Protein AF-A0A6G1RC07-F1 (afdb_monomer_lite)

Radius of gyration: 16.06 Å; chains: 1; bounding box: 31×53×46 Å

InterPro domains:
  IPR001791 Laminin G domain [PF02210] (30-112)
  IPR001791 Laminin G domain [PS50025] (1-118)
  IPR001791 Laminin G domain [SM00282] (21-118)
  IPR001791 Laminin G domain [cd00110] (16-102)
  IPR013320 Concanavalin A-like lectin/glucanase domain superfamily [SSF49899] (18-110)
  IPR050372 Neurexin-related cell adhesion and synaptic protein [PTHR15036] (14-102)

Structure (mmCIF, N/CA/C/O backbone):
data_AF-A0A6G1RC07-F1
#
_entry.id   AF-A0A6G1RC07-F1
#
loop_
_atom_site.group_PDB
_atom_site.id
_atom_site.type_symbol
_atom_site.label_atom_id
_atom_site.label_alt_id
_atom_site.label_comp_id
_atom_site.label_asym_id
_atom_site.label_entity_id
_atom_site.label_seq_id
_atom_site.pdbx_PDB_ins_code
_atom_site.Cartn_x
_atom_site.Cartn_y
_atom_site.Cartn_z
_atom_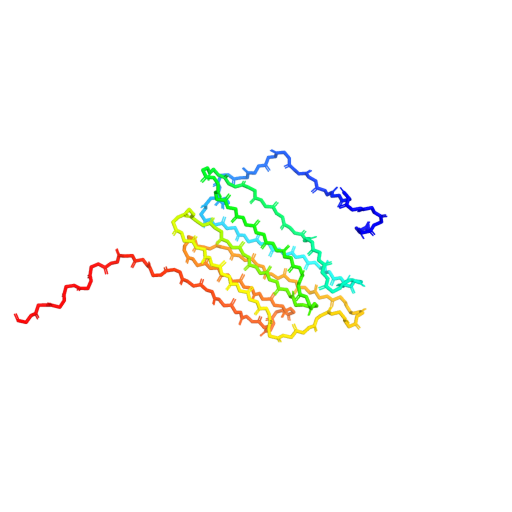site.occupancy
_atom_site.B_iso_or_equiv
_atom_site.auth_seq_id
_atom_site.auth_comp_id
_atom_site.auth_asym_id
_atom_site.auth_atom_id
_atom_site.pdbx_PDB_model_num
ATOM 1 N N . ARG A 1 1 ? 3.701 12.921 13.295 1.00 69.75 1 ARG A N 1
ATOM 2 C CA . ARG A 1 1 ? 2.234 12.764 13.101 1.00 69.75 1 ARG A CA 1
ATOM 3 C C . ARG A 1 1 ? 1.882 13.313 11.724 1.00 69.75 1 ARG A C 1
ATOM 5 O O . ARG A 1 1 ? 2.185 14.470 11.477 1.00 69.75 1 ARG A O 1
ATOM 12 N N . PHE A 1 2 ? 1.299 12.503 10.842 1.00 83.62 2 PHE A N 1
ATOM 13 C CA . PHE A 1 2 ? 0.861 12.937 9.506 1.00 83.62 2 PHE A CA 1
ATOM 14 C C . PHE A 1 2 ? -0.597 13.420 9.524 1.00 83.62 2 PHE A C 1
ATOM 16 O O . PHE A 1 2 ? -1.325 13.158 10.486 1.00 83.62 2 PHE A O 1
ATOM 23 N N . GLY A 1 3 ? -1.016 14.137 8.478 1.00 79.56 3 GLY A N 1
ATOM 24 C CA . GLY A 1 3 ? -2.387 14.641 8.333 1.00 79.56 3 GLY A CA 1
ATOM 25 C C . GLY A 1 3 ? -2.674 15.979 9.023 1.00 79.56 3 GLY A C 1
ATOM 26 O O . GLY A 1 3 ? -3.839 16.327 9.177 1.00 79.56 3 GLY A O 1
ATOM 27 N N . GLY A 1 4 ? -1.639 16.715 9.452 1.00 81.25 4 GLY A N 1
ATOM 28 C CA . GLY A 1 4 ? -1.773 18.115 9.889 1.00 81.25 4 GLY A CA 1
ATOM 29 C C . GLY A 1 4 ? -1.865 19.098 8.715 1.00 81.25 4 GLY A C 1
ATOM 30 O O . GLY A 1 4 ? -2.544 20.111 8.818 1.00 81.25 4 GLY A O 1
ATOM 31 N N . ALA A 1 5 ? -1.241 18.759 7.583 1.00 85.00 5 ALA A N 1
ATOM 32 C CA . ALA A 1 5 ? -1.409 19.423 6.295 1.00 85.00 5 ALA A CA 1
ATOM 33 C C . ALA A 1 5 ? -1.556 18.366 5.181 1.00 85.00 5 ALA A C 1
ATOM 35 O O . ALA A 1 5 ? -1.022 17.260 5.327 1.00 85.00 5 ALA A O 1
ATOM 36 N N . PRO A 1 6 ? -2.223 18.676 4.051 1.00 81.38 6 PRO A N 1
ATOM 37 C CA . PRO A 1 6 ? -2.388 17.729 2.942 1.00 81.38 6 PRO A CA 1
ATOM 38 C C . PRO A 1 6 ? -1.068 17.214 2.347 1.00 81.38 6 PRO A C 1
ATOM 40 O O . PRO A 1 6 ? -1.025 16.116 1.803 1.00 81.38 6 PRO A O 1
ATOM 43 N N . SER A 1 7 ? 0.010 17.993 2.462 1.00 85.00 7 SER A N 1
ATOM 44 C CA . SER A 1 7 ? 1.333 17.700 1.896 1.00 85.00 7 SER A CA 1
ATOM 45 C C . SER A 1 7 ? 2.329 17.095 2.892 1.00 85.00 7 SER A C 1
ATOM 47 O O . SER A 1 7 ? 3.487 16.879 2.529 1.00 85.00 7 SER A O 1
ATOM 49 N N . SER A 1 8 ? 1.917 16.831 4.141 1.00 90.75 8 SER A N 1
ATOM 50 C CA . SER A 1 8 ? 2.798 16.244 5.157 1.00 90.75 8 SER A CA 1
ATOM 51 C C . SER A 1 8 ? 3.319 14.880 4.691 1.00 90.75 8 SER A C 1
ATOM 53 O O . SER A 1 8 ? 2.543 13.929 4.599 1.00 90.75 8 SER A O 1
ATOM 55 N N . ARG A 1 9 ? 4.629 14.773 4.440 1.00 92.00 9 ARG A N 1
ATOM 56 C CA . ARG A 1 9 ? 5.293 13.544 3.982 1.00 92.00 9 ARG A CA 1
ATOM 57 C C . ARG A 1 9 ? 6.700 13.410 4.557 1.00 92.00 9 ARG A C 1
ATOM 59 O O . ARG A 1 9 ? 7.315 14.406 4.930 1.00 92.00 9 ARG A O 1
ATOM 66 N N . TRP A 1 10 ? 7.190 12.178 4.596 1.00 92.25 10 TRP A N 1
ATOM 67 C CA . TRP A 1 10 ? 8.611 11.868 4.723 1.00 92.25 10 TRP A CA 1
ATOM 68 C C . TRP A 1 10 ? 9.074 11.254 3.411 1.00 92.25 10 TRP A C 1
ATOM 70 O O . TRP A 1 10 ? 8.356 10.450 2.819 1.00 92.25 10 TRP A O 1
ATOM 80 N N . GLU A 1 11 ? 10.239 11.686 2.948 1.00 91.44 11 GLU A N 1
ATOM 81 C CA . GLU A 1 11 ? 10.760 11.371 1.625 1.00 91.44 11 GLU A CA 1
ATOM 82 C C . GLU A 1 11 ? 12.209 10.908 1.757 1.00 91.44 11 GLU A C 1
ATOM 84 O O . GLU A 1 11 ? 12.971 11.453 2.555 1.00 91.44 11 GLU A O 1
ATOM 89 N N . PHE A 1 12 ? 12.563 9.882 0.988 1.00 87.19 12 PHE A N 1
ATOM 90 C CA . PHE A 1 12 ? 13.903 9.312 0.926 1.00 87.19 12 PHE A CA 1
ATOM 91 C C . PHE A 1 12 ? 14.380 9.411 -0.522 1.00 87.19 12 PHE A C 1
ATOM 93 O O . PHE A 1 12 ? 13.637 9.046 -1.431 1.00 87.19 12 PHE A O 1
ATOM 100 N N . GLY A 1 13 ? 15.591 9.929 -0.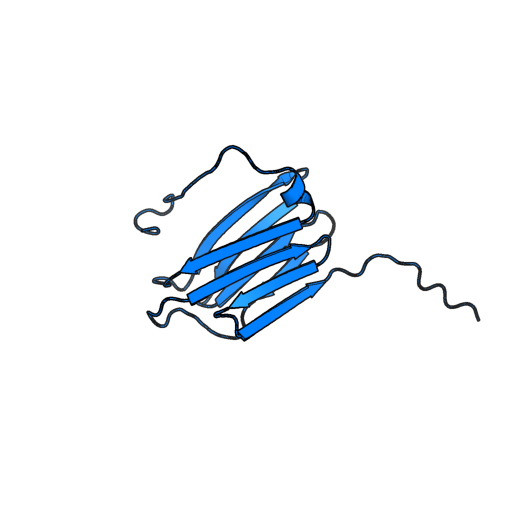733 1.00 83.00 13 GLY A N 1
ATOM 101 C CA . GLY A 1 13 ? 16.128 10.169 -2.077 1.00 83.00 13 GLY A CA 1
ATOM 102 C C . GLY A 1 13 ? 16.690 8.922 -2.762 1.00 83.00 13 GLY A C 1
ATOM 103 O O . GLY A 1 13 ? 16.711 8.855 -3.987 1.00 83.00 13 GLY A O 1
ATOM 104 N N . GLU A 1 14 ? 17.113 7.921 -1.989 1.00 81.06 14 GLU A N 1
ATOM 105 C CA . GLU A 1 14 ? 17.706 6.695 -2.520 1.00 81.06 14 GLU A CA 1
ATOM 106 C C . GLU A 1 14 ? 16.745 5.517 -2.380 1.00 81.06 14 GLU A C 1
ATOM 108 O O . GLU A 1 14 ? 16.270 5.196 -1.288 1.00 81.06 14 GLU A O 1
ATOM 113 N N . ILE A 1 15 ? 16.471 4.853 -3.504 1.00 78.69 15 ILE A N 1
ATOM 114 C CA . ILE A 1 15 ? 15.618 3.667 -3.560 1.00 78.69 15 ILE A CA 1
ATOM 115 C C . ILE A 1 15 ? 16.472 2.487 -4.031 1.00 78.69 15 ILE A C 1
ATOM 117 O O . ILE A 1 15 ? 16.988 2.526 -5.151 1.00 78.69 15 ILE A O 1
ATOM 121 N N . PRO A 1 16 ? 16.623 1.420 -3.224 1.00 82.31 16 PRO A N 1
ATOM 122 C CA . PRO A 1 16 ? 17.388 0.249 -3.626 1.00 82.31 16 PRO A CA 1
ATOM 123 C C . PRO A 1 16 ? 16.847 -0.368 -4.919 1.00 82.31 16 PRO A C 1
ATOM 125 O O . PRO A 1 16 ? 15.643 -0.597 -5.053 1.00 82.31 16 PRO A O 1
ATOM 128 N N . ALA A 1 17 ? 17.741 -0.736 -5.841 1.00 78.75 17 ALA A N 1
ATOM 129 C CA . ALA A 1 17 ? 17.366 -1.352 -7.119 1.00 78.75 17 ALA A CA 1
ATOM 130 C C . ALA A 1 17 ? 16.512 -2.626 -6.952 1.00 78.75 17 ALA A C 1
ATOM 132 O O . ALA A 1 17 ? 15.695 -2.956 -7.816 1.00 78.75 17 ALA A O 1
ATOM 133 N N . SER A 1 18 ? 16.646 -3.325 -5.818 1.00 77.25 18 SER A N 1
ATOM 134 C CA . SER A 1 18 ? 15.855 -4.510 -5.474 1.00 77.25 18 SER A CA 1
ATOM 135 C C . SER A 1 18 ? 14.349 -4.241 -5.435 1.00 77.25 18 SER A C 1
ATOM 137 O O . SER A 1 18 ? 13.589 -5.138 -5.798 1.00 77.25 18 SER A O 1
ATOM 139 N N . PHE A 1 19 ? 13.901 -3.015 -5.124 1.00 80.12 19 PHE A N 1
ATOM 140 C CA . PHE A 1 19 ? 12.475 -2.656 -5.044 1.00 80.12 19 PHE A CA 1
ATOM 141 C C . PHE A 1 19 ? 11.738 -2.840 -6.383 1.00 80.12 19 PHE A C 1
ATOM 143 O O . PHE A 1 19 ? 10.516 -3.011 -6.416 1.00 80.12 19 PHE A O 1
ATOM 150 N N . SER A 1 20 ? 12.482 -2.876 -7.494 1.00 77.00 20 SER A N 1
ATOM 151 C CA . SER A 1 20 ? 11.962 -3.194 -8.828 1.00 77.00 20 SER A CA 1
ATOM 152 C C . SER A 1 20 ? 11.442 -4.632 -8.963 1.00 77.00 20 SER A C 1
ATOM 154 O O . SER A 1 20 ? 10.618 -4.893 -9.843 1.00 77.00 20 SER A O 1
ATOM 156 N N . GLN A 1 21 ? 11.866 -5.556 -8.091 1.00 83.06 21 GLN A N 1
ATOM 157 C CA . GLN A 1 21 ? 11.451 -6.962 -8.110 1.00 83.06 21 GLN A CA 1
ATOM 158 C C . GLN A 1 21 ? 10.958 -7.471 -6.758 1.00 83.06 21 GLN A C 1
ATOM 160 O O . GLN A 1 21 ? 9.959 -8.186 -6.720 1.00 83.06 21 GLN A O 1
ATOM 165 N N . ARG A 1 22 ? 11.655 -7.153 -5.666 1.00 91.06 22 ARG A N 1
ATOM 166 C CA . ARG A 1 22 ? 11.383 -7.661 -4.321 1.00 91.06 22 ARG A CA 1
ATOM 167 C C . ARG A 1 22 ? 11.465 -6.531 -3.307 1.00 91.06 22 ARG A C 1
ATOM 169 O O . ARG A 1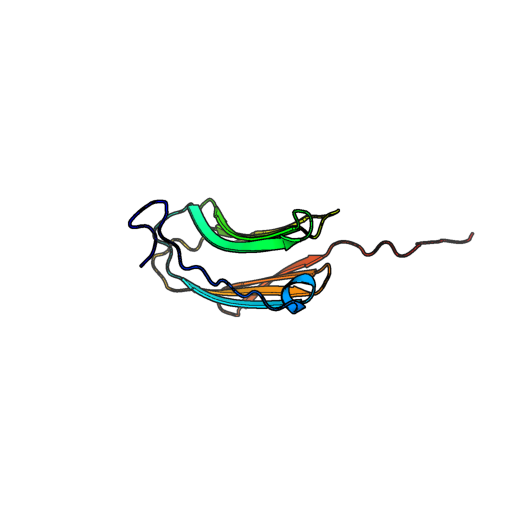 22 ? 12.464 -5.824 -3.235 1.00 91.06 22 ARG A O 1
ATOM 176 N N . SER A 1 23 ? 10.430 -6.392 -2.496 1.00 92.50 23 SER A N 1
ATOM 177 C CA . SER A 1 23 ? 10.397 -5.392 -1.431 1.00 92.50 23 SER A CA 1
ATOM 178 C C . SER A 1 23 ? 9.483 -5.847 -0.309 1.00 92.50 23 SER A C 1
ATOM 180 O O . SER A 1 23 ? 8.396 -6.359 -0.577 1.00 92.50 23 SER A O 1
ATOM 182 N N . HIS A 1 24 ? 9.902 -5.616 0.930 1.00 94.00 24 HIS A N 1
ATOM 183 C CA . HIS A 1 24 ? 9.138 -5.930 2.130 1.00 94.00 24 HIS A CA 1
ATOM 184 C C . HIS A 1 24 ? 9.123 -4.696 3.020 1.00 94.00 24 HIS A C 1
ATOM 186 O O . HIS A 1 24 ? 10.172 -4.116 3.290 1.00 94.00 24 HIS A O 1
ATOM 192 N N . PHE A 1 25 ? 7.936 -4.311 3.470 1.00 94.81 25 PHE A N 1
ATOM 193 C CA . PHE A 1 25 ? 7.746 -3.162 4.337 1.00 94.81 25 PHE A CA 1
ATOM 194 C C . PHE A 1 25 ? 6.843 -3.531 5.504 1.00 94.81 25 PHE A C 1
ATOM 196 O O . PHE A 1 25 ? 5.954 -4.379 5.388 1.00 94.81 25 PHE A O 1
ATOM 203 N N . SER A 1 26 ? 7.051 -2.832 6.612 1.00 96.19 26 SER A N 1
ATOM 204 C CA . SER A 1 26 ? 6.206 -2.886 7.794 1.00 96.19 26 SER A CA 1
ATOM 205 C C . SER A 1 26 ? 5.992 -1.479 8.325 1.00 96.19 26 SER A C 1
ATOM 207 O O . SER A 1 26 ? 6.938 -0.693 8.382 1.00 96.19 26 SER A O 1
ATOM 209 N N . LEU A 1 27 ? 4.772 -1.172 8.748 1.00 95.94 27 LEU A N 1
ATOM 210 C CA . LEU A 1 27 ? 4.472 0.060 9.467 1.00 95.94 27 LEU A CA 1
ATOM 211 C C . LEU A 1 27 ? 3.487 -0.201 10.598 1.00 95.94 27 LEU A C 1
ATOM 213 O O . LEU A 1 27 ? 2.607 -1.052 10.480 1.00 95.94 27 LEU A O 1
ATOM 217 N N . GLU A 1 28 ? 3.613 0.572 11.669 1.00 97.25 28 GLU A N 1
ATOM 218 C CA . GLU A 1 28 ? 2.576 0.693 12.686 1.00 97.25 28 GLU A CA 1
ATOM 219 C C . GLU A 1 28 ? 1.766 1.956 12.424 1.00 97.25 28 GLU A C 1
ATOM 221 O O . GLU A 1 28 ? 2.312 3.048 12.244 1.00 97.25 28 GLU A O 1
ATOM 226 N N . VAL A 1 29 ? 0.443 1.816 12.378 1.00 96.94 29 VAL A N 1
ATOM 227 C CA . VAL A 1 29 ? -0.450 2.932 12.077 1.00 96.94 29 VAL A CA 1
ATOM 228 C C . VAL A 1 29 ? -1.717 2.879 12.910 1.00 96.94 29 VAL A C 1
ATOM 230 O O . VAL A 1 29 ? -2.339 1.834 13.077 1.00 96.94 29 VAL A O 1
ATOM 233 N N . ARG A 1 30 ? -2.133 4.052 13.385 1.00 96.75 30 ARG A N 1
ATOM 234 C CA . ARG A 1 30 ? -3.463 4.300 13.939 1.00 96.75 30 ARG A CA 1
ATOM 235 C C . ARG A 1 30 ? -4.196 5.290 13.045 1.00 96.75 30 ARG A C 1
ATOM 237 O O . ARG A 1 30 ? -3.773 6.441 12.911 1.00 96.75 30 ARG A O 1
ATOM 244 N N . LEU A 1 31 ? -5.297 4.855 12.437 1.00 95.06 31 LEU A N 1
ATOM 245 C CA . LEU A 1 31 ? -6.044 5.665 11.475 1.00 95.06 31 LEU A CA 1
ATOM 246 C C . LEU A 1 31 ? -6.937 6.700 12.168 1.00 95.06 31 LEU A C 1
ATOM 248 O O . LEU A 1 31 ? -7.789 6.360 12.983 1.00 95.06 31 LEU A O 1
ATOM 252 N N . ASN A 1 32 ? -6.791 7.970 11.788 1.00 92.44 32 ASN A N 1
ATOM 253 C CA . ASN A 1 32 ? -7.691 9.063 12.183 1.00 92.44 32 ASN A CA 1
ATOM 254 C C . ASN A 1 32 ? -8.718 9.418 11.088 1.00 92.44 32 ASN A C 1
ATOM 256 O O . ASN A 1 32 ? -9.785 9.960 11.387 1.00 92.44 32 ASN A O 1
ATOM 260 N N . SER A 1 33 ? -8.433 9.054 9.837 1.00 93.69 33 SER A N 1
ATOM 261 C CA . SER A 1 33 ? -9.257 9.290 8.650 1.00 93.69 33 SER A CA 1
ATOM 262 C C . SER A 1 33 ? -9.625 7.974 7.959 1.00 93.69 33 SER A C 1
ATOM 264 O O . SER A 1 33 ? -8.896 6.986 8.033 1.00 93.69 33 SER A O 1
ATOM 266 N N . SER A 1 34 ? -10.758 7.970 7.256 1.00 95.62 34 SER A N 1
ATOM 267 C CA . SER A 1 34 ? -11.200 6.843 6.422 1.00 95.62 34 SER A CA 1
ATOM 268 C C . SER A 1 34 ? -10.520 6.801 5.048 1.00 95.62 34 SER A C 1
ATOM 270 O O . SER A 1 34 ? -10.746 5.843 4.307 1.00 95.62 34 SER A O 1
ATOM 272 N N . SER A 1 35 ? -9.714 7.810 4.709 1.00 96.06 35 SER A N 1
ATOM 273 C CA . SER A 1 35 ? -8.985 7.910 3.443 1.00 96.06 35 SER A CA 1
ATOM 274 C C . SER A 1 35 ? -7.646 8.626 3.631 1.00 96.06 35 SER A C 1
ATOM 276 O O . SER A 1 35 ? -7.566 9.581 4.406 1.00 96.06 35 SER A O 1
ATOM 278 N N . GLY A 1 36 ? -6.613 8.193 2.907 1.00 95.19 36 GLY A N 1
ATOM 279 C CA . GLY A 1 36 ? -5.294 8.836 2.920 1.00 95.19 36 GLY A CA 1
ATOM 280 C C . GLY A 1 36 ? -4.182 7.938 2.380 1.00 95.19 36 GLY A C 1
ATOM 281 O O . GLY A 1 36 ? -4.315 6.716 2.392 1.00 95.19 36 GLY A O 1
ATOM 282 N N . LEU A 1 37 ? -3.092 8.539 1.903 1.00 96.31 37 LEU A N 1
ATOM 283 C CA . LEU A 1 37 ? -1.894 7.826 1.453 1.00 96.31 37 LEU A CA 1
ATOM 284 C C . LEU A 1 37 ? -0.980 7.524 2.648 1.00 96.31 37 LEU A C 1
ATOM 286 O O . LEU A 1 37 ? -0.782 8.392 3.495 1.00 96.31 37 LEU A O 1
ATOM 290 N N . LEU A 1 38 ? -0.434 6.309 2.714 1.00 96.81 38 LEU A N 1
ATOM 291 C CA . LEU A 1 38 ? 0.507 5.897 3.764 1.00 96.81 38 LEU A CA 1
ATOM 292 C C . LEU A 1 38 ? 1.920 5.681 3.220 1.00 96.81 38 LEU A C 1
ATOM 294 O O . LEU A 1 38 ? 2.893 5.986 3.899 1.00 96.81 38 LEU A O 1
ATOM 298 N N . PHE A 1 39 ? 2.030 5.160 2.000 1.00 96.19 39 PHE A N 1
ATOM 299 C CA . PHE A 1 39 ? 3.301 4.870 1.349 1.00 96.19 39 PHE A CA 1
ATOM 300 C C . PHE A 1 39 ? 3.147 4.978 -0.164 1.00 96.19 39 PHE A C 1
ATOM 302 O O . PHE A 1 39 ? 2.126 4.556 -0.716 1.00 96.19 39 PHE A O 1
ATOM 309 N N . TYR A 1 40 ? 4.179 5.496 -0.824 1.00 94.94 40 TYR A N 1
ATOM 310 C CA . TYR A 1 40 ? 4.276 5.539 -2.274 1.00 94.94 40 TYR A CA 1
ATOM 311 C C . TYR A 1 40 ? 5.733 5.437 -2.715 1.00 94.94 40 TYR A C 1
ATOM 313 O O . TYR A 1 40 ? 6.593 6.125 -2.171 1.00 94.94 40 TYR A O 1
ATOM 321 N N . VAL A 1 41 ? 5.983 4.616 -3.729 1.00 92.44 41 VAL A N 1
ATOM 322 C CA . VAL A 1 41 ? 7.250 4.560 -4.458 1.00 92.44 41 VAL A CA 1
ATOM 323 C C . VAL A 1 41 ? 6.940 4.526 -5.946 1.00 92.44 41 VAL A C 1
ATOM 325 O O . VAL A 1 41 ? 6.186 3.664 -6.405 1.00 92.44 41 VAL A O 1
ATOM 328 N N . ALA A 1 42 ? 7.541 5.451 -6.693 1.00 90.62 42 ALA A N 1
ATOM 329 C CA . ALA A 1 42 ? 7.585 5.389 -8.146 1.00 90.62 42 ALA A CA 1
ATOM 330 C C . ALA A 1 42 ? 8.758 4.503 -8.578 1.00 90.62 42 ALA A C 1
ATOM 332 O O . ALA A 1 42 ? 9.863 4.622 -8.053 1.00 90.62 42 ALA A O 1
ATOM 333 N N . GLY A 1 43 ? 8.504 3.609 -9.524 1.00 86.12 43 GLY A N 1
ATOM 334 C CA . GLY A 1 43 ? 9.532 2.874 -10.244 1.00 86.12 43 GLY A CA 1
ATOM 335 C C . GLY A 1 43 ? 9.753 3.457 -11.638 1.00 86.12 43 GLY A C 1
ATOM 336 O O . GLY A 1 43 ? 9.183 4.479 -12.025 1.00 86.12 43 GLY A O 1
ATOM 337 N N . GLU A 1 44 ? 10.572 2.775 -12.429 1.00 83.94 44 GLU A N 1
ATOM 338 C CA . GLU A 1 44 ? 10.811 3.159 -13.817 1.00 83.94 44 GLU A CA 1
ATOM 339 C C . GLU A 1 44 ? 9.576 2.924 -14.695 1.00 83.94 44 GLU A C 1
ATOM 341 O O . GLU A 1 44 ? 8.721 2.082 -14.400 1.00 83.94 44 GLU A O 1
ATOM 346 N N . ARG A 1 45 ? 9.505 3.644 -15.823 1.00 86.31 45 ARG A N 1
ATOM 347 C CA . ARG A 1 45 ? 8.494 3.446 -16.880 1.00 86.31 45 ARG A CA 1
ATOM 348 C C . ARG A 1 45 ? 7.041 3.466 -16.372 1.00 86.31 45 ARG A C 1
ATOM 350 O O . ARG A 1 45 ? 6.195 2.745 -16.892 1.00 86.31 45 ARG A O 1
ATOM 357 N N . GLY A 1 46 ? 6.755 4.278 -15.351 1.00 86.62 46 GLY A N 1
ATOM 358 C CA . GLY A 1 46 ? 5.408 4.451 -14.792 1.00 86.62 46 GLY A CA 1
ATOM 359 C C . GLY A 1 46 ? 4.940 3.330 -13.856 1.00 86.62 46 GLY A C 1
ATOM 360 O O . GLY A 1 46 ? 3.781 3.333 -13.443 1.00 86.62 46 GLY A O 1
ATOM 361 N N . THR A 1 47 ? 5.819 2.386 -13.503 1.00 90.75 47 THR A N 1
ATOM 362 C CA . THR A 1 47 ? 5.544 1.400 -12.447 1.00 90.75 47 THR A CA 1
ATOM 363 C C . THR A 1 47 ? 5.493 2.074 -11.079 1.00 90.75 47 THR A C 1
ATOM 365 O O . THR A 1 47 ? 6.117 3.113 -10.868 1.00 90.75 47 THR A O 1
ATOM 368 N N . PHE A 1 48 ? 4.740 1.513 -10.133 1.00 93.44 48 PHE A N 1
ATOM 369 C CA . PHE A 1 48 ? 4.658 2.074 -8.784 1.00 93.44 48 PHE A CA 1
ATOM 370 C C . PHE A 1 48 ? 4.180 1.052 -7.754 1.00 93.44 48 PHE A C 1
ATOM 372 O O . PHE A 1 48 ? 3.590 0.020 -8.080 1.00 93.44 48 PHE A O 1
ATOM 379 N N . MET A 1 49 ? 4.386 1.379 -6.483 1.00 95.06 49 MET A N 1
ATOM 380 C CA . MET A 1 49 ? 3.782 0.699 -5.341 1.00 95.06 49 MET A CA 1
ATOM 381 C C . MET A 1 49 ? 3.164 1.731 -4.410 1.00 95.06 49 MET A C 1
ATOM 383 O O . MET A 1 49 ? 3.798 2.733 -4.088 1.00 95.06 49 MET A O 1
ATOM 387 N N . ALA A 1 50 ? 1.937 1.485 -3.963 1.00 97.19 50 ALA A N 1
ATOM 388 C CA . ALA A 1 50 ? 1.225 2.376 -3.062 1.00 97.19 50 ALA A CA 1
ATOM 389 C C . ALA A 1 50 ? 0.465 1.590 -1.993 1.00 97.19 50 ALA A C 1
ATOM 391 O O . ALA A 1 50 ? -0.260 0.644 -2.307 1.00 97.19 50 ALA A O 1
ATOM 392 N N . LEU A 1 51 ? 0.575 2.034 -0.743 1.00 98.50 51 LEU A N 1
ATOM 393 C CA . LEU A 1 51 ? -0.310 1.625 0.343 1.00 98.50 51 LEU A CA 1
ATOM 394 C C . LEU A 1 51 ? -1.118 2.841 0.782 1.00 98.50 51 LEU A C 1
ATOM 396 O O . LEU A 1 51 ? -0.567 3.898 1.098 1.00 98.50 51 LEU A O 1
ATOM 400 N N . PHE A 1 52 ? -2.433 2.690 0.815 1.00 98.19 52 PHE A N 1
ATOM 401 C CA . PHE A 1 52 ? -3.341 3.763 1.191 1.00 98.19 52 PHE A CA 1
ATOM 402 C C . PHE A 1 52 ? -4.580 3.219 1.894 1.00 98.19 52 PHE A C 1
ATOM 404 O O . PHE A 1 52 ? -4.842 2.017 1.926 1.00 98.19 52 PHE A O 1
ATOM 411 N N . VAL A 1 53 ? -5.355 4.131 2.462 1.00 98.12 53 VAL A N 1
ATOM 412 C CA . VAL A 1 53 ? -6.627 3.855 3.118 1.00 98.12 53 VAL A CA 1
ATOM 413 C C . VAL A 1 53 ? -7.756 4.325 2.214 1.00 98.12 53 VAL A C 1
ATOM 415 O O . VAL A 1 53 ? -7.706 5.425 1.662 1.00 98.12 53 VAL A O 1
ATOM 418 N N . SER A 1 54 ? -8.788 3.496 2.070 1.00 98.19 54 SER A N 1
ATOM 419 C CA . SER A 1 54 ? -10.017 3.840 1.356 1.00 98.19 54 SER A CA 1
ATOM 420 C C . SER A 1 54 ? -11.237 3.238 2.052 1.00 98.19 54 SER A C 1
ATOM 422 O O . SER A 1 54 ? -11.349 2.015 2.209 1.00 98.19 54 SER A O 1
ATOM 424 N N . ASN A 1 55 ? -12.163 4.102 2.479 1.00 97.31 55 ASN A N 1
ATOM 425 C CA . ASN A 1 55 ? -13.327 3.738 3.298 1.00 97.31 55 ASN A CA 1
ATOM 426 C C . ASN A 1 55 ? -12.927 2.918 4.547 1.00 97.31 55 ASN A C 1
ATOM 428 O O . ASN A 1 55 ? -13.507 1.873 4.849 1.00 97.31 55 ASN A O 1
ATOM 432 N N . GLY A 1 56 ? -11.864 3.364 5.224 1.00 97.38 56 GLY A N 1
ATOM 433 C CA . GLY A 1 56 ? -11.317 2.750 6.435 1.00 97.38 56 GLY A CA 1
ATOM 434 C C . GLY A 1 56 ? -10.596 1.416 6.218 1.00 97.38 56 GLY A C 1
ATOM 435 O O . GLY A 1 56 ? -10.238 0.775 7.198 1.00 97.38 56 GLY A O 1
ATOM 436 N N . ARG A 1 57 ? -10.398 0.972 4.971 1.00 97.88 57 ARG A N 1
ATOM 437 C CA . ARG A 1 57 ? -9.716 -0.288 4.631 1.00 97.88 57 ARG A CA 1
ATOM 438 C C . ARG A 1 57 ? -8.339 -0.011 4.049 1.00 97.88 57 ARG A C 1
ATOM 440 O O . ARG A 1 57 ? -8.209 0.914 3.248 1.00 97.88 57 ARG A O 1
ATOM 447 N N . PHE A 1 58 ? -7.354 -0.838 4.384 1.00 98.31 58 PHE A N 1
ATOM 448 C CA . PHE A 1 58 ? -6.050 -0.790 3.732 1.00 98.31 58 PHE A CA 1
ATOM 449 C C . PHE A 1 58 ? -6.162 -1.321 2.304 1.00 98.31 58 PHE A C 1
ATOM 451 O O . PHE A 1 58 ? -6.838 -2.321 2.043 1.00 98.31 58 PHE A O 1
ATOM 458 N N . VAL A 1 59 ? -5.508 -0.635 1.375 1.00 98.50 59 VAL A N 1
ATOM 459 C CA . VAL A 1 59 ? -5.412 -1.015 -0.030 1.00 98.50 59 VAL A CA 1
ATOM 460 C C . VAL A 1 59 ? -3.951 -0.963 -0.436 1.00 98.50 59 VAL A C 1
ATOM 462 O O . VAL A 1 59 ? -3.336 0.102 -0.400 1.00 98.50 59 VAL A O 1
ATOM 465 N N . PHE A 1 60 ? -3.421 -2.110 -0.843 1.00 98.38 60 PHE A N 1
ATOM 466 C CA . PHE A 1 60 ? -2.104 -2.222 -1.445 1.00 98.38 60 PHE A CA 1
ATOM 467 C C . PHE A 1 60 ? -2.252 -2.361 -2.961 1.00 98.38 60 PHE A C 1
ATOM 469 O O . PHE A 1 60 ? -2.976 -3.234 -3.448 1.00 98.38 60 PHE A O 1
ATOM 476 N N . LEU A 1 61 ? -1.614 -1.458 -3.701 1.00 97.44 61 LEU A N 1
ATOM 477 C CA . LEU A 1 61 ? -1.674 -1.372 -5.153 1.00 97.44 61 LEU A CA 1
ATOM 478 C C . LEU A 1 61 ? -0.259 -1.411 -5.718 1.00 97.44 61 LEU A C 1
ATOM 480 O O . LEU A 1 61 ? 0.584 -0.602 -5.339 1.00 97.44 61 LEU A O 1
ATOM 484 N N . VAL A 1 62 ? -0.019 -2.338 -6.637 1.00 95.69 62 VAL A N 1
ATOM 485 C CA . VAL A 1 62 ? 1.272 -2.519 -7.300 1.00 95.69 62 VAL A CA 1
ATOM 486 C C . VAL A 1 62 ? 1.045 -2.478 -8.798 1.00 95.69 62 VAL A C 1
ATOM 488 O O . VAL A 1 62 ? 0.272 -3.275 -9.328 1.00 95.69 62 VAL A O 1
ATOM 491 N N . ASP A 1 63 ? 1.725 -1.573 -9.480 1.00 93.50 63 ASP A N 1
ATOM 492 C CA . ASP A 1 63 ? 1.790 -1.527 -10.932 1.00 93.50 63 ASP A CA 1
ATOM 493 C C . ASP A 1 63 ? 3.148 -2.057 -11.388 1.00 93.50 63 ASP A C 1
ATOM 495 O O . ASP A 1 63 ? 4.194 -1.523 -11.022 1.00 93.50 63 ASP A O 1
ATOM 499 N N . ILE A 1 64 ? 3.121 -3.143 -12.159 1.00 90.00 64 ILE A N 1
ATOM 500 C CA . ILE A 1 64 ? 4.305 -3.797 -12.729 1.00 90.00 64 ILE A CA 1
ATOM 501 C C . ILE A 1 64 ? 4.384 -3.571 -14.248 1.00 90.00 64 ILE A C 1
ATOM 503 O O . ILE A 1 64 ? 4.911 -4.402 -14.989 1.00 90.00 64 ILE A O 1
ATOM 507 N N . GLY A 1 65 ? 3.816 -2.463 -14.729 1.00 87.69 65 GLY A N 1
ATOM 508 C CA . GLY A 1 65 ? 3.857 -2.009 -16.114 1.00 87.69 65 GLY A CA 1
ATOM 509 C C . GLY A 1 65 ? 2.641 -2.499 -16.884 1.00 87.69 65 GLY A C 1
ATOM 510 O O . GLY A 1 65 ? 1.644 -1.803 -17.017 1.00 87.69 65 GLY A O 1
ATOM 511 N N . ARG A 1 66 ? 2.685 -3.737 -17.388 1.00 84.69 66 ARG A N 1
ATOM 512 C CA . ARG A 1 66 ? 1.561 -4.295 -18.173 1.00 84.69 66 ARG A CA 1
ATOM 513 C C . ARG A 1 66 ? 0.355 -4.677 -17.317 1.00 84.69 66 ARG A C 1
ATOM 515 O O . ARG A 1 66 ? -0.706 -4.986 -17.851 1.00 84.69 66 ARG A O 1
ATOM 522 N N . ARG A 1 67 ? 0.540 -4.782 -15.999 1.00 88.94 67 ARG A N 1
ATOM 523 C CA . ARG A 1 67 ? -0.442 -5.359 -15.081 1.00 88.94 67 ARG A CA 1
ATOM 524 C C . ARG A 1 67 ? -0.420 -4.637 -13.752 1.00 88.94 67 ARG A C 1
ATOM 526 O O . ARG A 1 67 ? 0.623 -4.175 -13.301 1.00 88.94 67 ARG A O 1
ATOM 533 N N . ARG A 1 68 ? -1.576 -4.649 -13.097 1.00 93.62 68 ARG A N 1
ATOM 534 C CA . ARG A 1 68 ? -1.770 -4.071 -11.775 1.00 93.62 68 ARG A CA 1
ATOM 535 C C . ARG A 1 68 ? -2.318 -5.121 -10.818 1.00 93.62 68 ARG A C 1
ATOM 537 O O . ARG A 1 68 ? -3.276 -5.818 -11.145 1.00 93.62 68 ARG A O 1
ATOM 544 N N . LEU A 1 69 ? -1.710 -5.227 -9.644 1.00 95.75 69 LEU A N 1
ATOM 545 C CA . LEU A 1 69 ? -2.161 -6.061 -8.534 1.00 95.75 69 LEU A CA 1
ATOM 546 C C . LEU A 1 69 ? -2.799 -5.160 -7.488 1.00 95.75 69 LEU A C 1
ATOM 548 O O . LEU A 1 69 ? -2.224 -4.137 -7.121 1.00 95.75 69 LEU A O 1
ATOM 552 N N . ARG A 1 70 ? -3.978 -5.539 -7.000 1.00 97.19 70 ARG A N 1
ATOM 553 C CA . ARG A 1 70 ? -4.699 -4.796 -5.968 1.00 97.19 70 ARG A CA 1
ATOM 554 C C . ARG A 1 70 ? -5.162 -5.747 -4.882 1.00 97.19 70 ARG A C 1
ATOM 556 O O . ARG A 1 70 ? -5.911 -6.676 -5.162 1.00 97.19 70 ARG A O 1
ATOM 563 N N . ILE A 1 71 ? -4.781 -5.455 -3.646 1.00 98.25 71 ILE A N 1
ATOM 564 C CA . ILE A 1 71 ? -5.221 -6.182 -2.458 1.00 98.25 71 ILE A CA 1
ATOM 565 C C . ILE A 1 71 ? -5.915 -5.182 -1.548 1.00 98.25 71 ILE A C 1
ATOM 567 O O . ILE A 1 71 ? -5.390 -4.10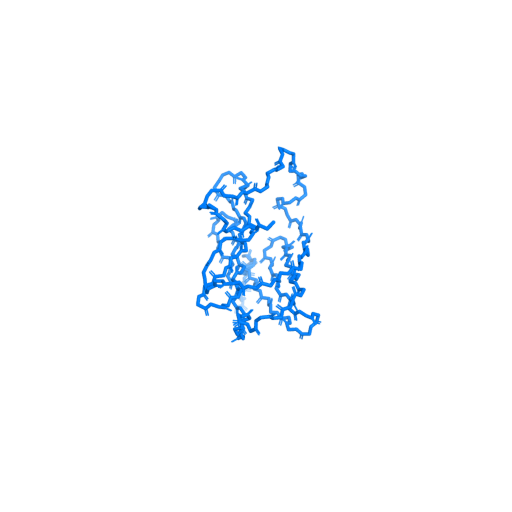3 -1.282 1.00 98.25 71 ILE A O 1
ATOM 571 N N . ARG A 1 72 ? -7.119 -5.514 -1.091 1.00 98.06 72 ARG A N 1
ATOM 572 C CA . ARG A 1 72 ? -7.902 -4.676 -0.183 1.00 98.06 72 ARG A CA 1
ATOM 573 C C . ARG A 1 72 ? -8.261 -5.497 1.036 1.00 98.06 72 ARG A C 1
ATOM 575 O O . ARG A 1 72 ? -8.836 -6.563 0.875 1.00 98.06 72 ARG A O 1
ATOM 582 N N . SER A 1 73 ? -7.988 -4.974 2.227 1.00 97.75 73 SER A N 1
ATOM 583 C CA . SER A 1 73 ? -8.339 -5.659 3.466 1.00 97.75 73 SER A CA 1
ATOM 584 C C . SER A 1 73 ? -9.845 -5.915 3.579 1.00 97.75 73 SER A C 1
ATOM 586 O O . SER A 1 73 ? -10.650 -5.071 3.182 1.00 97.75 73 SER A O 1
ATOM 588 N N . LYS A 1 74 ? -10.233 -7.050 4.172 1.00 95.56 74 LYS A N 1
ATOM 589 C CA . LYS A 1 74 ? -11.644 -7.380 4.446 1.00 95.56 74 LYS A CA 1
ATOM 590 C C . LYS A 1 74 ? -12.269 -6.488 5.517 1.00 95.56 74 LYS A C 1
ATOM 592 O O . LYS A 1 74 ? -13.429 -6.107 5.377 1.00 95.56 74 LYS A O 1
ATOM 597 N N . ASP A 1 75 ? -11.487 -6.092 6.523 1.00 96.12 75 ASP A N 1
ATOM 598 C CA . ASP A 1 75 ? -11.941 -5.317 7.690 1.00 96.12 75 ASP A CA 1
ATOM 599 C C . ASP A 1 75 ? -11.586 -3.828 7.598 1.00 96.12 75 ASP A C 1
ATOM 601 O O . ASP A 1 75 ? -10.842 -3.402 6.700 1.00 96.12 75 ASP A O 1
ATOM 605 N N . LYS A 1 76 ? -12.292 -3.016 8.396 1.00 97.25 76 LYS A N 1
ATOM 606 C CA . LYS A 1 76 ? -12.062 -1.574 8.529 1.00 97.25 76 LYS A CA 1
ATOM 607 C C . LYS A 1 76 ? -11.223 -1.379 9.787 1.00 97.25 76 LYS A C 1
ATOM 609 O O . LYS A 1 76 ? -11.499 -2.023 10.787 1.00 97.25 76 LYS A O 1
ATOM 614 N N . TYR A 1 77 ? -10.263 -0.466 9.730 1.00 96.50 77 TYR A N 1
ATOM 615 C CA . TYR A 1 77 ? -9.229 -0.288 10.757 1.00 96.50 77 TYR A CA 1
ATOM 616 C C . TYR A 1 77 ? -9.176 1.151 11.294 1.00 96.50 77 TYR A C 1
ATOM 618 O O . TYR A 1 77 ? -8.158 1.623 11.788 1.00 96.50 77 TYR A O 1
ATOM 626 N N . ARG A 1 78 ? -10.281 1.897 11.150 1.00 94.44 78 ARG A N 1
ATOM 627 C CA . ARG A 1 78 ? -10.483 3.193 11.817 1.00 94.44 78 ARG A CA 1
ATOM 628 C C . ARG A 1 78 ? -11.241 2.968 13.126 1.00 94.44 78 ARG A C 1
ATOM 630 O O . ARG A 1 78 ? -12.357 3.448 13.289 1.00 94.44 78 ARG A O 1
ATOM 637 N N . ASP A 1 79 ? -10.647 2.186 14.013 1.00 94.62 79 ASP A N 1
ATOM 638 C CA . ASP A 1 79 ? -11.201 1.786 15.313 1.00 94.62 79 ASP A CA 1
ATOM 639 C C . ASP A 1 79 ? -10.470 2.452 16.498 1.00 94.62 79 ASP A C 1
ATOM 641 O O . ASP A 1 79 ? -10.763 2.177 17.658 1.00 94.62 79 ASP A O 1
ATOM 645 N N . GLY A 1 80 ? -9.516 3.346 16.212 1.00 94.38 80 GLY A N 1
ATOM 646 C CA . GLY A 1 80 ? -8.719 4.043 17.220 1.00 94.38 80 GLY A CA 1
ATOM 647 C C . GLY A 1 80 ? -7.552 3.227 17.783 1.00 94.38 80 GLY A C 1
ATOM 648 O O . GLY A 1 80 ? -6.855 3.726 18.670 1.00 94.38 80 GLY A O 1
ATOM 649 N N . ARG A 1 81 ? -7.291 2.020 17.265 1.00 96.31 81 ARG A N 1
ATOM 650 C CA . ARG A 1 81 ? -6.197 1.147 17.702 1.00 96.31 81 ARG A CA 1
ATOM 651 C C . ARG A 1 81 ? -4.991 1.254 16.771 1.00 96.31 81 ARG A C 1
ATOM 653 O O . ARG A 1 81 ? -5.079 1.729 15.638 1.00 96.31 81 ARG A O 1
ATOM 660 N N . TRP A 1 82 ? -3.834 0.863 17.292 1.00 97.50 82 TRP A N 1
ATOM 661 C CA . TRP A 1 82 ? -2.639 0.659 16.482 1.00 97.50 82 TRP A CA 1
ATOM 662 C C . TRP A 1 82 ? -2.731 -0.689 15.775 1.00 97.50 82 TRP A C 1
ATOM 664 O O . TRP A 1 82 ? -3.109 -1.681 16.397 1.00 97.50 82 TRP A O 1
ATOM 674 N N . HIS A 1 83 ? -2.361 -0.703 14.499 1.00 97.56 83 HIS A N 1
ATOM 675 C CA . HIS A 1 83 ? -2.266 -1.905 13.681 1.00 97.56 83 HIS A CA 1
ATOM 676 C C . HIS A 1 83 ? -0.889 -2.001 13.048 1.00 97.56 83 HIS A C 1
ATOM 678 O O . HIS A 1 83 ? -0.362 -1.001 12.546 1.00 97.56 83 HIS A O 1
ATOM 684 N N . THR A 1 84 ? -0.344 -3.213 13.013 1.00 98.12 84 THR A N 1
ATOM 685 C CA . THR A 1 84 ? 0.876 -3.510 12.261 1.00 98.12 84 THR A CA 1
ATOM 686 C C . THR A 1 84 ? 0.482 -3.965 10.863 1.00 98.12 84 THR A C 1
ATOM 688 O O . THR A 1 84 ? -0.263 -4.932 10.692 1.00 98.12 84 THR A O 1
ATOM 691 N N . VAL A 1 85 ? 0.977 -3.266 9.848 1.00 98.31 85 VAL A N 1
ATOM 692 C CA . VAL A 1 85 ? 0.684 -3.532 8.439 1.00 98.31 85 VAL A CA 1
ATOM 693 C C . VAL A 1 85 ? 1.964 -3.966 7.748 1.00 98.31 85 VAL A C 1
ATOM 695 O O . VAL A 1 85 ? 2.879 -3.162 7.573 1.00 98.31 85 VAL A O 1
ATOM 698 N N . PHE A 1 86 ? 2.006 -5.225 7.324 1.00 98.19 86 PHE A N 1
ATOM 699 C CA . PHE A 1 86 ? 3.051 -5.749 6.456 1.00 98.19 86 PHE A CA 1
ATOM 700 C C . PHE A 1 86 ? 2.549 -5.796 5.022 1.00 98.19 86 PHE A C 1
ATOM 702 O O . PHE A 1 86 ? 1.438 -6.254 4.749 1.00 98.19 86 PHE A O 1
ATOM 709 N N . PHE A 1 87 ? 3.376 -5.345 4.092 1.00 97.56 87 PHE A N 1
ATOM 710 C CA . PHE A 1 87 ? 3.078 -5.418 2.672 1.00 97.56 87 PHE A CA 1
ATOM 711 C C . PHE A 1 87 ? 4.356 -5.686 1.899 1.00 97.56 87 PHE A C 1
ATOM 713 O O . PHE A 1 87 ? 5.427 -5.157 2.209 1.00 97.56 87 PHE A O 1
ATOM 720 N N . SER A 1 88 ? 4.251 -6.554 0.905 1.00 95.81 88 SER A N 1
ATOM 721 C CA . SER A 1 88 ? 5.412 -6.993 0.153 1.00 95.81 88 SER A CA 1
ATOM 722 C C . SER A 1 88 ? 5.074 -7.276 -1.295 1.00 95.81 88 SER A C 1
ATOM 724 O O . SER A 1 88 ? 3.937 -7.580 -1.662 1.00 95.81 88 SER A O 1
ATOM 726 N N . ARG A 1 89 ? 6.103 -7.171 -2.125 1.00 94.00 89 ARG A N 1
ATOM 727 C CA . ARG A 1 89 ? 6.081 -7.562 -3.524 1.00 94.00 89 ARG A CA 1
ATOM 728 C C . ARG A 1 89 ? 7.181 -8.584 -3.744 1.00 94.00 89 ARG A C 1
ATOM 730 O O . ARG A 1 89 ? 8.316 -8.364 -3.333 1.00 94.00 89 ARG A O 1
ATOM 737 N N . ASP A 1 90 ? 6.841 -9.646 -4.459 1.00 93.94 90 ASP A N 1
ATOM 738 C CA . ASP A 1 90 ? 7.789 -10.585 -5.045 1.00 93.94 90 ASP A CA 1
ATOM 739 C C . ASP A 1 90 ? 7.427 -10.811 -6.516 1.00 93.94 90 ASP A C 1
ATOM 741 O O . ASP A 1 90 ? 6.475 -11.519 -6.847 1.00 93.94 90 ASP A O 1
ATOM 745 N N . ARG A 1 91 ? 8.188 -10.181 -7.413 1.00 90.88 91 ARG A N 1
ATOM 746 C CA . ARG A 1 91 ? 8.002 -10.194 -8.867 1.00 90.88 91 ARG A CA 1
ATOM 747 C C . ARG A 1 91 ? 6.576 -9.786 -9.254 1.00 90.88 91 ARG A C 1
ATOM 749 O O . ARG A 1 91 ? 6.246 -8.598 -9.226 1.00 90.88 91 ARG A O 1
ATOM 756 N N . SER A 1 92 ? 5.759 -10.765 -9.640 1.00 92.12 92 SER A N 1
ATOM 757 C CA . SER A 1 92 ? 4.361 -10.636 -10.060 1.00 92.12 92 SER A CA 1
ATOM 758 C C . SER A 1 92 ? 3.367 -11.028 -8.963 1.00 92.12 92 SER A C 1
ATOM 760 O O . SER A 1 92 ? 2.189 -11.238 -9.255 1.00 92.12 92 SER A O 1
ATOM 762 N N . ARG A 1 93 ? 3.827 -11.131 -7.713 1.00 94.38 93 ARG A N 1
ATOM 763 C CA . ARG A 1 93 ? 3.023 -11.395 -6.520 1.00 94.38 93 ARG A CA 1
ATOM 764 C C . ARG A 1 93 ? 3.098 -10.215 -5.560 1.00 94.38 93 ARG A C 1
ATOM 766 O O . ARG A 1 93 ? 4.140 -9.578 -5.420 1.00 94.38 93 ARG A O 1
ATOM 773 N N . ALA A 1 94 ? 1.990 -9.956 -4.890 1.00 96.19 94 ALA A N 1
ATOM 774 C CA . ALA A 1 94 ? 1.863 -8.980 -3.824 1.00 96.19 94 ALA A CA 1
ATOM 775 C C . ALA A 1 94 ? 1.186 -9.641 -2.622 1.00 96.19 94 ALA A C 1
ATOM 777 O O . ALA A 1 94 ? 0.360 -10.537 -2.804 1.00 96.19 94 ALA A O 1
ATOM 778 N N . GLN A 1 95 ? 1.512 -9.169 -1.424 1.00 97.56 95 GLN A N 1
ATOM 779 C CA . GLN A 1 95 ? 0.936 -9.629 -0.166 1.00 97.56 95 GLN A CA 1
ATOM 780 C C . GLN A 1 95 ? 0.625 -8.440 0.744 1.00 97.56 95 GLN A C 1
ATOM 782 O O . GLN A 1 95 ? 1.354 -7.446 0.761 1.00 97.56 95 GLN A O 1
ATOM 787 N N . LEU A 1 96 ? -0.461 -8.559 1.504 1.00 98.44 96 LEU A N 1
ATOM 788 C CA . LEU A 1 96 ? -0.869 -7.646 2.564 1.00 98.44 96 LEU A CA 1
ATOM 789 C C . LEU A 1 96 ? -1.256 -8.463 3.802 1.00 98.44 96 LEU A C 1
ATOM 791 O O . LEU A 1 96 ? -2.164 -9.291 3.734 1.00 98.44 96 LEU A O 1
ATOM 795 N N . VAL A 1 97 ? -0.604 -8.200 4.934 1.00 98.00 97 VAL A N 1
ATOM 796 C CA . VAL A 1 97 ? -0.886 -8.837 6.227 1.00 98.00 97 VAL A CA 1
ATOM 797 C C . VAL A 1 97 ? -1.146 -7.760 7.271 1.00 98.00 97 VAL A C 1
ATOM 799 O O . VAL A 1 97 ? -0.331 -6.857 7.449 1.00 98.00 97 VAL A O 1
ATOM 802 N N . ILE A 1 98 ? -2.276 -7.863 7.973 1.00 97.75 98 ILE A N 1
ATOM 803 C CA . ILE A 1 98 ? -2.640 -6.949 9.066 1.00 97.75 98 ILE A CA 1
ATOM 804 C C . ILE A 1 98 ? -2.630 -7.706 10.393 1.00 97.75 98 ILE A C 1
ATOM 806 O O . ILE A 1 98 ? -3.233 -8.781 10.493 1.00 97.75 98 ILE A O 1
ATOM 810 N N . ASP A 1 99 ? -1.952 -7.142 11.393 1.00 96.44 99 ASP A N 1
ATOM 811 C CA . ASP A 1 99 ? -1.787 -7.679 12.752 1.00 96.44 99 ASP A CA 1
ATOM 812 C C . ASP A 1 99 ? -1.233 -9.118 12.786 1.00 96.44 99 ASP A C 1
ATOM 814 O O . ASP A 1 99 ? -1.586 -9.909 13.655 1.00 96.44 99 ASP A O 1
ATOM 818 N N . GLY A 1 100 ? -0.431 -9.507 11.788 1.00 87.50 100 GLY A N 1
ATOM 819 C CA . GLY A 1 100 ? 0.176 -10.844 11.682 1.00 87.50 100 GLY A CA 1
ATOM 820 C C . GLY A 1 100 ? -0.782 -11.999 11.349 1.00 87.50 100 GLY A C 1
ATOM 821 O O . GLY A 1 100 ? -0.320 -13.090 11.038 1.00 87.50 100 GLY A O 1
ATOM 822 N N . LEU A 1 101 ? -2.099 -11.777 11.362 1.00 82.38 101 LEU A N 1
ATOM 823 C CA . LEU A 1 101 ? -3.099 -12.848 11.237 1.00 82.38 101 LEU A CA 1
ATOM 824 C C . LEU A 1 101 ? -3.883 -12.812 9.919 1.00 82.38 101 LEU A C 1
ATOM 826 O O . LEU A 1 101 ? -4.428 -13.825 9.486 1.00 82.38 101 LEU A O 1
ATOM 830 N N . ARG A 1 102 ? -3.980 -11.645 9.271 1.00 88.44 102 ARG A N 1
ATOM 831 C CA . ARG A 1 102 ? -4.909 -11.424 8.148 1.00 88.44 102 ARG A CA 1
ATOM 832 C C . ARG A 1 102 ? -4.173 -11.275 6.822 1.00 88.44 102 ARG A C 1
ATOM 834 O O . ARG A 1 102 ? -4.107 -10.173 6.276 1.00 88.44 102 ARG A O 1
ATOM 841 N N . ALA A 1 103 ? -3.626 -12.380 6.322 1.00 89.19 103 ALA A N 1
ATOM 842 C CA . ALA A 1 103 ? -2.894 -12.425 5.059 1.00 89.19 103 ALA A CA 1
ATOM 843 C C . ALA A 1 103 ? -3.829 -12.493 3.842 1.00 89.19 103 ALA A C 1
ATOM 845 O O . ALA A 1 103 ? -4.776 -13.280 3.801 1.00 89.19 103 ALA A O 1
ATOM 846 N N . GLN A 1 104 ? -3.561 -11.652 2.848 1.00 95.12 104 GLN A N 1
ATOM 847 C CA . GLN A 1 104 ? -4.213 -11.647 1.542 1.00 95.12 104 GLN A CA 1
ATOM 848 C C . GLN A 1 104 ? -3.160 -11.404 0.470 1.00 95.12 104 GLN A C 1
ATOM 850 O O . GLN A 1 104 ? -2.330 -10.511 0.626 1.00 95.12 104 GLN A O 1
ATOM 855 N N . ASP A 1 105 ? -3.258 -12.138 -0.635 1.00 94.44 105 ASP A N 1
ATOM 856 C CA . ASP A 1 105 ? -2.285 -12.094 -1.721 1.00 94.44 105 ASP A CA 1
ATOM 857 C C . ASP A 1 105 ? -2.968 -11.835 -3.067 1.00 94.44 105 ASP A C 1
ATOM 859 O O . ASP A 1 105 ? -4.142 -12.150 -3.271 1.00 94.44 105 ASP A O 1
ATOM 863 N N . ALA A 1 106 ? -2.211 -11.284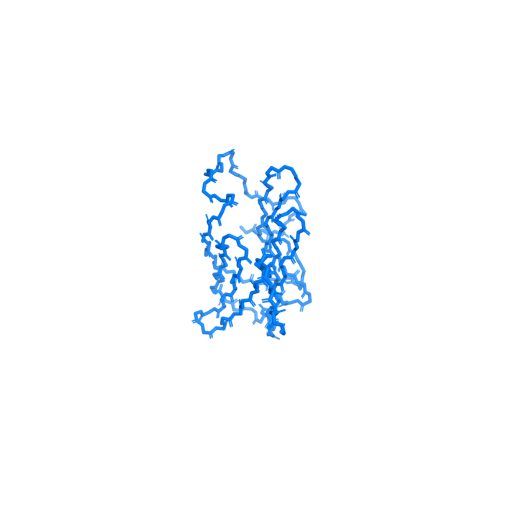 -4.010 1.00 91.00 106 ALA A N 1
ATOM 864 C CA . ALA A 1 106 ? -2.592 -11.192 -5.413 1.00 91.00 106 ALA A CA 1
ATOM 865 C C . ALA A 1 106 ? -1.411 -11.606 -6.291 1.00 91.00 106 ALA A C 1
ATOM 867 O O . ALA A 1 106 ? -0.269 -11.243 -6.014 1.00 91.00 106 ALA A O 1
ATOM 868 N N . ALA A 1 107 ? -1.686 -12.333 -7.371 1.00 91.00 107 ALA A N 1
ATOM 869 C CA . ALA A 1 107 ? -0.681 -12.738 -8.342 1.00 91.00 107 ALA A CA 1
ATOM 870 C C . ALA A 1 107 ? -1.164 -12.452 -9.764 1.00 91.00 107 ALA A C 1
ATOM 872 O O . ALA A 1 107 ? -2.318 -12.699 -10.114 1.00 91.00 107 ALA A O 1
ATOM 873 N N . ALA A 1 108 ? -0.267 -11.948 -10.599 1.00 84.56 108 ALA A N 1
ATOM 874 C CA . ALA A 1 108 ? -0.485 -11.852 -12.030 1.00 84.56 108 ALA A CA 1
ATOM 875 C C . ALA A 1 108 ? -0.033 -13.178 -12.671 1.00 84.56 108 ALA A C 1
ATOM 877 O O . ALA A 1 108 ? 1.139 -13.522 -12.499 1.00 84.56 108 ALA A O 1
ATOM 878 N N . PRO A 1 109 ? -0.885 -13.907 -13.429 1.00 75.12 109 PRO A N 1
ATOM 879 C CA . PRO A 1 109 ? -0.448 -15.058 -14.212 1.00 75.12 109 PRO A CA 1
ATOM 880 C C . PRO A 1 109 ? 0.796 -14.739 -15.044 1.00 75.12 109 PRO A C 1
ATOM 882 O O . PRO A 1 109 ? 0.792 -13.843 -15.888 1.00 75.12 109 PRO A O 1
ATOM 885 N N . THR A 1 110 ? 1.878 -15.461 -14.804 1.00 61.78 110 THR A N 1
ATOM 886 C CA . THR A 1 110 ? 2.993 -15.523 -15.745 1.00 61.78 110 THR A CA 1
ATOM 887 C C . THR A 1 110 ? 2.462 -16.144 -17.028 1.00 61.78 110 THR A C 1
ATOM 889 O O . THR A 1 110 ? 1.849 -17.206 -16.971 1.00 61.78 110 THR A O 1
ATOM 892 N N . ALA A 1 111 ? 2.640 -15.477 -18.170 1.00 53.69 111 ALA A N 1
ATOM 893 C CA . ALA A 1 111 ? 2.326 -16.057 -19.470 1.00 53.69 111 ALA A CA 1
ATOM 894 C C . ALA A 1 111 ? 3.283 -17.236 -19.716 1.00 53.69 111 ALA A C 1
ATOM 896 O O . ALA A 1 111 ? 4.364 -17.068 -20.267 1.00 53.69 111 ALA A O 1
ATOM 897 N N . GLY A 1 112 ? 2.912 -18.406 -19.204 1.00 50.50 112 GLY A N 1
ATOM 898 C CA . GLY A 1 112 ? 3.461 -19.699 -19.568 1.00 50.50 112 GLY A CA 1
ATOM 899 C C . GLY A 1 112 ? 2.457 -20.355 -20.500 1.00 50.50 112 GLY A C 1
ATOM 900 O O . GLY A 1 112 ? 1.300 -20.533 -20.129 1.00 50.50 112 GLY A O 1
ATOM 901 N N . LEU A 1 113 ? 2.908 -20.623 -21.720 1.00 51.66 113 LEU A N 1
ATOM 902 C CA . LEU A 1 113 ? 2.226 -21.355 -22.779 1.00 51.66 113 LEU A CA 1
ATOM 903 C C . LEU A 1 113 ? 1.480 -22.577 -22.198 1.00 51.66 113 LEU A C 1
ATOM 905 O O . LEU A 1 113 ? 2.110 -23.563 -21.824 1.00 51.66 113 LEU A O 1
ATOM 909 N N . PHE A 1 114 ? 0.149 -22.529 -22.115 1.00 51.53 114 PHE A N 1
ATOM 910 C CA . PHE A 1 114 ? -0.643 -23.749 -21.970 1.00 51.53 114 PHE A CA 1
ATOM 911 C C . PHE A 1 114 ? -0.903 -24.272 -23.381 1.00 51.53 114 PHE A C 1
ATOM 913 O O . PHE A 1 114 ? -1.919 -23.955 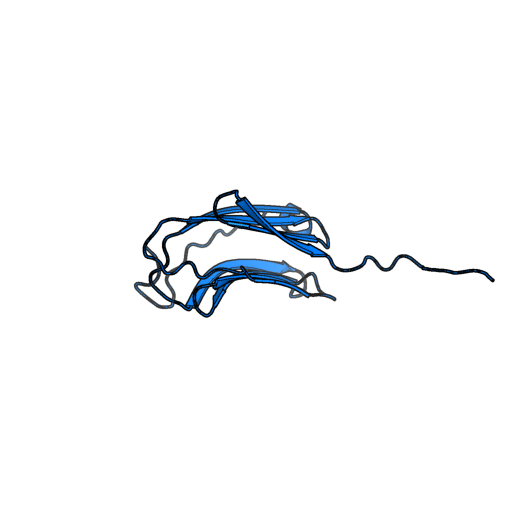-23.993 1.00 51.53 114 PHE A O 1
ATOM 920 N N . MET A 1 115 ? 0.066 -25.003 -23.935 1.00 47.53 115 MET A N 1
ATOM 921 C CA . MET A 1 115 ? -0.181 -25.816 -25.124 1.00 47.53 115 MET A CA 1
ATOM 922 C C . MET A 1 115 ? -0.774 -27.132 -24.637 1.00 47.53 115 MET A C 1
ATOM 924 O O . MET A 1 115 ? -0.042 -28.042 -24.258 1.00 47.53 115 MET A O 1
ATOM 928 N N . ALA A 1 116 ? -2.100 -27.221 -24.615 1.00 46.34 116 ALA A N 1
ATOM 929 C CA . ALA A 1 116 ? -2.737 -28.526 -24.670 1.00 46.34 116 ALA A CA 1
ATOM 930 C C . ALA A 1 116 ? -2.519 -29.061 -26.090 1.00 46.34 116 ALA A C 1
ATOM 932 O O . ALA A 1 116 ? -3.001 -28.458 -27.047 1.00 46.34 116 ALA A O 1
ATOM 933 N N . GLN A 1 117 ? -1.750 -30.139 -26.232 1.00 47.91 117 GLN A N 1
ATOM 934 C CA . GLN A 1 117 ? -1.769 -30.928 -27.460 1.00 47.91 117 GLN A CA 1
ATOM 935 C C . GLN A 1 117 ? -2.849 -32.003 -27.323 1.00 47.91 117 GLN A C 1
ATOM 937 O O . GLN A 1 117 ? -2.882 -32.719 -26.321 1.00 47.91 117 GLN A O 1
ATOM 942 N N . THR A 1 118 ? -3.745 -32.044 -28.308 1.00 57.75 118 THR A N 1
ATOM 943 C CA . THR A 1 118 ? -4.647 -33.164 -28.618 1.00 57.75 118 THR A CA 1
ATOM 944 C C . THR A 1 118 ? -3.980 -34.110 -29.591 1.00 57.75 118 THR A C 1
ATOM 946 O O . THR A 1 118 ? -3.344 -33.575 -30.530 1.00 57.75 118 THR A O 1
#

Sequence (118 aa):
RFGGAPSSRWEFGEIPASFSQRSHFSLEVRLNSSSGLLFYVAGERGTFMALFVSNGRFVFLVDIGRRRLRIRSKDKYRDGRWHTVFFSRDRSRAQLVIDGLRAQDAAAPTAGLFMAQT

Foldseek 3Di:
DPDPDLPDDDDDPDDDPCQLAKDKDKDKDADPDQWDWDDKDADPPRWIWTWIGHRQWIWTWTGNDVDIWIDIFPDGRNPRDIKMWMWMGHHQKIWIDINNPGIDMDGDDDPDDPDDDD

Organism: NCBI:txid2861861

Secondary structure (DSSP, 8-state):
---SSTT-----S---GGGGTEEEEEEEE--SSSEEEEEEEE-GGG-EEEEEEETTEEEEEEE-SS-EEEEE-SS---SSS-EEEEEEEETTEEEEEETTTEEEEEEPPP--------

pLDDT: mean 88.94, std 12.33, range [46.34, 98.5]